Protein AF-J9DYT5-F1 (afdb_monomer_lite)

pLDDT: mean 78.93, std 18.74, range [38.25, 98.25]

Radius of gyration: 19.32 Å; chains: 1; bounding box: 55×23×38 Å

Organism: Wuchereria bancrofti (NCBI:txid6293)

Structure (mmCIF, N/CA/C/O backbone):
data_AF-J9DYT5-F1
#
_entry.id   AF-J9DYT5-F1
#
loop_
_atom_site.group_PDB
_atom_site.id
_atom_site.type_symbol
_atom_site.label_atom_id
_atom_site.label_alt_id
_atom_site.label_comp_id
_atom_site.label_asym_id
_atom_site.label_entity_id
_atom_site.label_seq_id
_atom_site.pdbx_PDB_ins_code
_atom_site.Cartn_x
_atom_site.Cartn_y
_atom_site.Cartn_z
_atom_site.occupancy
_atom_site.B_iso_or_equiv
_atom_site.auth_seq_id
_atom_site.auth_comp_id
_atom_site.auth_asym_id
_atom_site.auth_atom_id
_atom_site.pdbx_PDB_model_num
ATOM 1 N N . GLU A 1 1 ? -4.716 3.210 23.774 1.00 45.53 1 GLU A N 1
ATOM 2 C CA . GLU A 1 1 ? -4.832 1.947 23.016 1.00 45.53 1 GLU A CA 1
ATOM 3 C C . GLU A 1 1 ? -5.337 2.257 21.620 1.00 45.53 1 GLU A C 1
ATOM 5 O O . GLU A 1 1 ? -6.346 2.937 21.495 1.00 45.53 1 GLU A O 1
ATOM 10 N N . GLY A 1 2 ? -4.609 1.840 20.586 1.00 61.91 2 GLY A N 1
ATOM 11 C CA . GLY A 1 2 ? -5.014 2.079 19.199 1.00 61.91 2 GLY A CA 1
ATOM 12 C C . GLY A 1 2 ? -3.890 1.871 18.192 1.00 61.91 2 GLY A C 1
ATOM 13 O O . GLY A 1 2 ? -3.755 2.673 17.278 1.00 61.91 2 GLY A O 1
ATOM 14 N N . TYR A 1 3 ? -3.062 0.833 18.372 1.00 63.50 3 TYR A N 1
ATOM 15 C CA . TYR A 1 3 ? -1.960 0.517 17.449 1.00 63.50 3 TYR A CA 1
ATOM 16 C C . TYR A 1 3 ? -2.452 0.209 16.026 1.00 63.50 3 TYR A C 1
ATOM 18 O O . TYR A 1 3 ? -1.721 0.394 15.057 1.00 63.50 3 TYR A O 1
ATOM 26 N N . PHE A 1 4 ? -3.707 -0.224 15.895 1.00 74.69 4 PHE A N 1
ATOM 27 C CA . PHE A 1 4 ? -4.328 -0.574 14.628 1.00 74.69 4 PHE A CA 1
ATOM 28 C C . PHE A 1 4 ? -5.517 0.349 14.358 1.00 74.69 4 PHE A C 1
ATOM 30 O O . PHE A 1 4 ? -6.528 0.265 15.051 1.00 74.69 4 PHE A O 1
ATOM 37 N N . ASN A 1 5 ? -5.369 1.270 13.410 1.00 82.25 5 ASN A N 1
ATOM 38 C CA . ASN A 1 5 ? -6.399 2.210 12.981 1.00 82.25 5 ASN A CA 1
ATOM 39 C C . ASN A 1 5 ? -6.144 2.636 11.520 1.00 82.25 5 ASN A C 1
ATOM 41 O O . ASN A 1 5 ? -5.186 2.196 10.887 1.00 82.25 5 ASN A O 1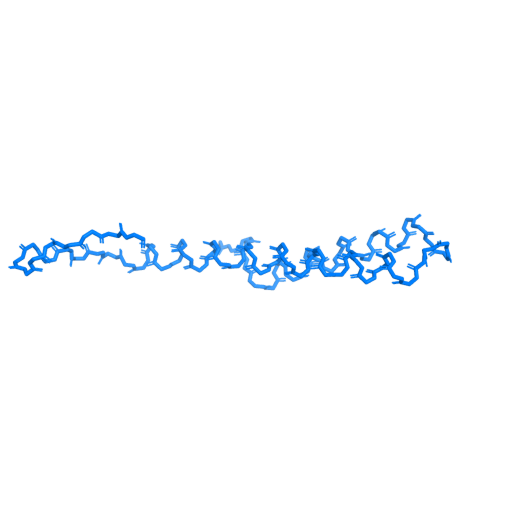
ATOM 45 N N . GLU A 1 6 ? -7.012 3.482 10.971 1.00 86.94 6 GLU A N 1
ATOM 46 C CA . GLU A 1 6 ? -6.946 3.913 9.570 1.00 86.94 6 GLU A CA 1
ATOM 47 C C . GLU A 1 6 ? -5.617 4.579 9.189 1.00 86.94 6 GLU A C 1
ATOM 49 O O . GLU A 1 6 ? -5.069 4.308 8.120 1.00 86.94 6 GLU A O 1
ATOM 54 N N . GLU A 1 7 ? -5.073 5.407 10.075 1.00 90.44 7 GLU A N 1
ATOM 55 C CA . GLU A 1 7 ? -3.787 6.070 9.879 1.00 90.44 7 GLU A CA 1
ATOM 56 C C . GLU A 1 7 ? -2.640 5.055 9.888 1.00 90.44 7 GLU A C 1
ATOM 58 O O . GLU A 1 7 ? -1.832 5.032 8.958 1.00 90.44 7 GLU A O 1
ATOM 63 N N . THR A 1 8 ? -2.590 4.166 10.885 1.00 92.00 8 THR A N 1
ATOM 64 C CA . THR A 1 8 ? -1.478 3.209 11.004 1.00 92.00 8 THR A CA 1
ATOM 65 C C . THR A 1 8 ? -1.477 2.171 9.886 1.00 92.00 8 THR A C 1
ATOM 67 O O . THR A 1 8 ? -0.408 1.823 9.386 1.00 92.00 8 THR A O 1
ATOM 70 N N . VAL A 1 9 ? -2.651 1.735 9.416 1.00 92.44 9 VAL A N 1
ATOM 71 C CA . VAL A 1 9 ? -2.763 0.829 8.260 1.00 92.44 9 VAL A CA 1
ATOM 72 C C . VAL A 1 9 ? -2.297 1.512 6.975 1.00 92.44 9 VAL A C 1
ATOM 74 O O . VAL A 1 9 ? -1.575 0.894 6.191 1.00 92.44 9 VAL A O 1
ATOM 77 N N . ARG A 1 10 ? -2.649 2.785 6.757 1.00 93.75 10 ARG A N 1
ATOM 78 C CA . ARG A 1 10 ? -2.161 3.549 5.596 1.00 93.75 10 ARG A CA 1
ATOM 79 C C . ARG A 1 10 ? -0.652 3.703 5.609 1.00 93.75 10 ARG A C 1
ATOM 81 O O . ARG A 1 10 ? -0.017 3.438 4.594 1.00 93.75 10 ARG A O 1
ATOM 88 N N . LEU A 1 11 ? -0.094 4.105 6.750 1.00 95.31 11 LEU A N 1
ATOM 89 C CA . LEU A 1 11 ? 1.348 4.274 6.910 1.00 95.31 11 LEU A CA 1
ATOM 90 C C . LEU A 1 11 ? 2.085 2.962 6.651 1.00 95.31 11 LEU A C 1
ATOM 92 O O . LEU A 1 11 ? 3.039 2.955 5.879 1.00 95.31 11 LEU A O 1
ATOM 96 N N . PHE A 1 12 ? 1.595 1.853 7.209 1.00 95.06 12 PHE A N 1
ATOM 97 C CA . PHE A 1 12 ? 2.138 0.523 6.945 1.00 95.06 12 PHE A CA 1
ATOM 98 C C . PHE A 1 12 ? 2.113 0.179 5.450 1.00 95.06 12 PHE A C 1
ATOM 100 O O . PHE A 1 12 ? 3.137 -0.209 4.890 1.00 95.06 12 PHE A O 1
ATOM 107 N N . CYS A 1 13 ? 0.967 0.357 4.783 1.00 96.81 13 CYS A N 1
ATOM 108 C CA . CYS A 1 13 ? 0.833 0.025 3.365 1.00 96.81 13 CYS A CA 1
ATOM 109 C C . CYS A 1 13 ? 1.793 0.845 2.494 1.00 96.81 13 CYS A C 1
ATOM 111 O O . CYS A 1 13 ? 2.473 0.281 1.638 1.00 96.81 13 CYS A O 1
ATOM 113 N N . SER A 1 14 ? 1.899 2.151 2.748 1.00 96.56 14 SER A N 1
ATOM 114 C CA . SER A 1 14 ? 2.834 3.029 2.040 1.00 96.56 14 SER A CA 1
ATOM 115 C C . SER A 1 14 ? 4.291 2.655 2.309 1.00 96.56 14 SER A C 1
ATOM 117 O O . SER A 1 14 ? 5.083 2.595 1.375 1.00 96.56 14 SER A O 1
ATOM 119 N N . GLN A 1 15 ? 4.652 2.357 3.562 1.00 97.38 15 GLN A N 1
ATOM 120 C CA . GLN A 1 15 ? 6.016 1.968 3.928 1.00 97.38 15 GLN A CA 1
ATOM 121 C C . GLN A 1 15 ? 6.469 0.699 3.211 1.00 97.38 15 GLN A C 1
ATOM 123 O O . GLN A 1 15 ? 7.613 0.642 2.769 1.00 97.38 15 GLN A O 1
ATOM 128 N N . VAL A 1 16 ? 5.591 -0.297 3.060 1.00 97.19 16 VAL A N 1
ATOM 129 C CA . VAL A 1 16 ? 5.916 -1.518 2.309 1.00 97.19 16 VAL A CA 1
ATOM 130 C C . VAL A 1 16 ? 6.214 -1.191 0.846 1.00 97.19 16 VAL A C 1
ATOM 132 O O . VAL A 1 16 ? 7.255 -1.608 0.346 1.00 97.19 16 VAL A O 1
ATOM 135 N N . VAL A 1 17 ? 5.361 -0.402 0.179 1.00 96.75 17 VAL A N 1
ATOM 136 C CA . VAL A 1 17 ? 5.584 -0.005 -1.225 1.00 96.75 17 VAL A CA 1
ATOM 137 C C . VAL A 1 17 ? 6.880 0.795 -1.373 1.00 96.75 17 VAL A C 1
ATOM 139 O O . VAL A 1 17 ? 7.694 0.473 -2.234 1.00 96.75 17 VAL A O 1
ATOM 142 N N . CYS A 1 18 ? 7.115 1.787 -0.509 1.00 95.44 18 CYS A N 1
ATOM 143 C CA . CYS A 1 18 ? 8.354 2.570 -0.508 1.00 95.44 18 CYS A CA 1
ATOM 144 C C . CYS A 1 18 ? 9.586 1.687 -0.287 1.00 95.44 18 CYS A C 1
ATOM 146 O O . CYS A 1 18 ? 10.562 1.820 -1.007 1.00 95.44 18 CYS A O 1
ATOM 148 N N . THR A 1 19 ? 9.524 0.739 0.649 1.00 96.25 19 THR A N 1
ATOM 149 C CA . THR A 1 19 ? 10.646 -0.169 0.926 1.00 96.25 19 THR A CA 1
ATOM 150 C C . THR A 1 19 ? 10.952 -1.053 -0.280 1.00 96.25 19 THR A C 1
ATOM 152 O O . THR A 1 19 ? 12.114 -1.257 -0.615 1.00 96.25 19 THR A O 1
ATOM 155 N N . VAL A 1 20 ? 9.923 -1.567 -0.960 1.00 94.06 20 VAL A N 1
ATOM 156 C CA . VAL A 1 20 ? 10.102 -2.335 -2.200 1.00 94.06 20 VAL A CA 1
ATOM 157 C C . VAL A 1 20 ? 10.734 -1.464 -3.288 1.00 94.06 20 VAL A C 1
ATOM 159 O O . VAL A 1 20 ? 11.660 -1.918 -3.958 1.00 94.06 20 VAL A O 1
ATOM 162 N N . ALA A 1 21 ? 10.286 -0.215 -3.431 1.00 92.19 21 ALA A N 1
ATOM 163 C CA . ALA A 1 21 ? 10.873 0.739 -4.366 1.00 92.19 21 ALA A CA 1
ATOM 164 C C . ALA A 1 21 ? 12.348 1.027 -4.055 1.00 92.19 21 ALA A C 1
ATOM 166 O O . ALA A 1 21 ? 13.182 0.963 -4.952 1.00 92.19 21 ALA A O 1
ATOM 167 N N . ASP A 1 22 ? 12.682 1.271 -2.789 1.00 93.69 22 ASP A N 1
ATOM 168 C CA . ASP A 1 22 ? 14.049 1.559 -2.349 1.00 93.69 22 ASP A CA 1
ATOM 169 C C . ASP A 1 22 ? 14.980 0.350 -2.538 1.00 93.69 22 ASP A C 1
ATOM 171 O O . ASP A 1 22 ? 16.143 0.512 -2.907 1.00 93.69 22 ASP A O 1
ATOM 175 N N . LEU A 1 23 ? 14.475 -0.870 -2.317 1.00 93.31 23 LEU A N 1
ATOM 176 C CA . LEU A 1 23 ? 15.238 -2.112 -2.483 1.00 93.31 23 LEU A CA 1
ATOM 177 C C . LEU A 1 23 ? 15.516 -2.450 -3.949 1.00 93.31 23 LEU A C 1
ATOM 179 O O . LEU A 1 23 ? 16.587 -2.969 -4.261 1.00 93.31 23 LEU A O 1
ATOM 183 N N . LEU A 1 24 ? 14.546 -2.204 -4.830 1.00 88.44 24 LEU A N 1
ATOM 184 C CA . LEU A 1 24 ? 14.663 -2.495 -6.261 1.00 88.44 24 LEU A CA 1
ATOM 185 C C . LEU A 1 24 ? 15.290 -1.330 -7.044 1.00 88.44 24 LEU A C 1
ATOM 187 O O . LEU A 1 24 ? 15.781 -1.526 -8.154 1.00 88.44 24 LEU A O 1
ATOM 191 N N . GLY A 1 25 ? 15.318 -0.132 -6.458 1.00 82.25 25 GLY A N 1
ATOM 192 C CA . GLY A 1 25 ? 15.961 1.048 -7.021 1.00 82.25 25 GLY A CA 1
ATOM 193 C C . GLY A 1 25 ? 15.403 1.434 -8.394 1.00 82.25 25 GLY A C 1
ATOM 194 O O . GLY A 1 25 ? 14.197 1.436 -8.624 1.00 82.25 25 GLY A O 1
ATOM 195 N N . VAL A 1 26 ? 16.301 1.782 -9.319 1.00 76.19 26 VAL A N 1
ATOM 196 C CA . VAL A 1 26 ? 15.968 2.207 -10.694 1.00 76.19 26 VAL A CA 1
ATOM 197 C C . VAL A 1 26 ? 15.538 1.064 -11.619 1.00 76.19 26 VAL A C 1
ATOM 199 O O . VAL A 1 26 ? 15.063 1.336 -12.719 1.00 76.19 26 VAL A O 1
ATOM 202 N N . ASP A 1 27 ? 15.662 -0.190 -11.184 1.00 82.69 27 ASP A N 1
ATOM 203 C CA . ASP A 1 27 ? 15.411 -1.365 -12.027 1.00 82.69 27 ASP A CA 1
ATOM 204 C C . ASP A 1 27 ? 13.958 -1.855 -11.969 1.00 82.69 27 ASP A C 1
ATOM 206 O O . ASP A 1 27 ? 13.597 -2.836 -12.625 1.00 82.69 27 ASP A O 1
ATOM 210 N N . ILE A 1 28 ? 13.100 -1.195 -11.186 1.00 86.31 28 ILE A N 1
ATOM 211 C CA . ILE A 1 28 ? 11.701 -1.592 -11.092 1.00 86.31 28 ILE A CA 1
ATOM 212 C C . ILE A 1 28 ? 10.906 -1.113 -12.309 1.00 86.31 28 ILE A C 1
ATOM 214 O O . ILE A 1 28 ? 10.757 0.079 -12.577 1.00 86.31 28 ILE A O 1
ATOM 218 N N . ASP A 1 29 ? 10.351 -2.078 -13.035 1.00 92.81 29 ASP A N 1
ATOM 219 C CA . ASP A 1 29 ? 9.377 -1.822 -14.086 1.00 92.81 29 ASP A CA 1
ATOM 220 C C . ASP A 1 29 ? 8.145 -1.092 -13.507 1.00 92.81 29 ASP A C 1
ATOM 222 O O . ASP A 1 29 ? 7.597 -1.539 -12.490 1.00 92.81 29 ASP A O 1
ATOM 226 N N . PRO A 1 30 ? 7.660 -0.002 -14.131 1.00 91.94 30 PRO A N 1
ATOM 227 C CA . PRO A 1 30 ? 6.487 0.719 -13.648 1.00 91.94 30 PRO A CA 1
ATOM 228 C C . PRO A 1 30 ? 5.255 -0.166 -13.423 1.00 91.94 30 PRO A C 1
ATOM 230 O O . PRO A 1 30 ? 4.537 0.042 -12.448 1.00 91.94 30 PRO A O 1
ATOM 233 N N . ALA A 1 31 ? 5.020 -1.187 -14.258 1.00 94.44 31 ALA A N 1
ATOM 234 C CA . ALA A 1 31 ? 3.878 -2.083 -14.060 1.00 94.44 31 ALA A CA 1
ATOM 235 C C . ALA A 1 31 ? 4.049 -2.979 -12.822 1.00 94.44 31 ALA A C 1
ATOM 237 O O . ALA A 1 31 ? 3.075 -3.267 -12.126 1.00 94.44 31 ALA A O 1
ATOM 238 N N . CYS A 1 32 ? 5.285 -3.370 -12.501 1.00 93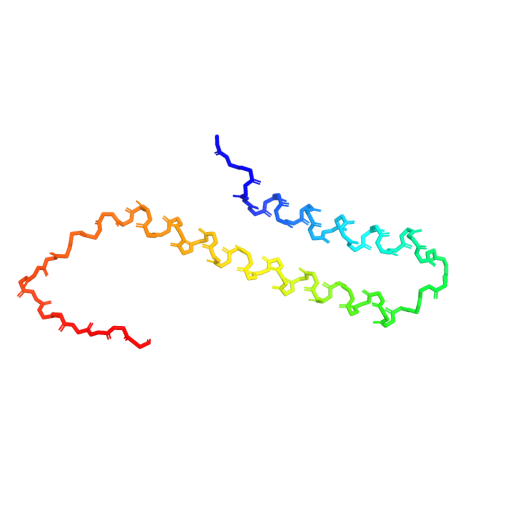.75 32 CYS A N 1
ATOM 239 C CA . CYS A 1 32 ? 5.599 -4.043 -11.242 1.00 93.75 32 CYS A CA 1
ATOM 240 C C . CYS A 1 32 ? 5.300 -3.133 -10.039 1.00 93.75 32 CYS A C 1
ATOM 242 O O . CYS A 1 32 ? 4.687 -3.583 -9.070 1.00 93.75 32 CYS A O 1
ATOM 244 N N . MET A 1 33 ? 5.663 -1.847 -10.111 1.00 94.94 33 MET A N 1
ATOM 245 C CA . MET A 1 33 ? 5.365 -0.887 -9.041 1.00 94.94 33 MET A CA 1
ATOM 246 C C . MET A 1 33 ? 3.857 -0.711 -8.824 1.00 94.94 33 MET A C 1
ATOM 248 O O . MET A 1 33 ? 3.386 -0.776 -7.688 1.00 94.94 33 MET A O 1
ATOM 252 N N . GLU A 1 34 ? 3.087 -0.553 -9.901 1.00 96.00 34 GLU A N 1
ATOM 253 C CA . GLU A 1 34 ? 1.624 -0.461 -9.814 1.00 96.00 34 GLU A CA 1
ATOM 254 C C . GLU A 1 34 ? 1.007 -1.734 -9.218 1.00 96.00 34 GLU A C 1
ATOM 256 O O . GLU A 1 34 ? 0.114 -1.651 -8.375 1.00 96.00 34 GLU A O 1
ATOM 261 N N . ALA A 1 35 ? 1.537 -2.917 -9.550 1.00 96.62 35 ALA A N 1
ATOM 262 C CA . ALA A 1 35 ? 1.079 -4.168 -8.948 1.00 96.62 35 ALA A CA 1
ATOM 263 C C . ALA A 1 35 ? 1.305 -4.208 -7.422 1.00 96.62 35 ALA A C 1
ATOM 265 O O . ALA A 1 35 ? 0.435 -4.671 -6.679 1.00 96.62 35 ALA A O 1
ATOM 266 N N . TRP A 1 36 ? 2.435 -3.686 -6.932 1.00 96.81 36 TRP A N 1
ATOM 267 C CA . TRP A 1 36 ? 2.688 -3.548 -5.492 1.00 96.81 36 TRP A CA 1
ATOM 268 C C . TRP A 1 36 ? 1.738 -2.553 -4.829 1.00 96.81 36 TRP A C 1
ATOM 270 O O . TRP A 1 36 ? 1.217 -2.831 -3.744 1.00 96.81 36 TRP A O 1
ATOM 280 N N . ILE A 1 37 ? 1.482 -1.421 -5.485 1.00 97.06 37 ILE A N 1
ATOM 281 C CA . ILE A 1 37 ? 0.527 -0.416 -5.012 1.00 97.06 37 ILE A CA 1
ATOM 282 C C . ILE A 1 37 ? -0.870 -1.034 -4.885 1.00 97.06 37 ILE A C 1
ATOM 284 O O . ILE A 1 37 ? -1.498 -0.912 -3.830 1.00 97.06 37 ILE A O 1
ATOM 288 N N . ASP A 1 38 ? -1.349 -1.729 -5.913 1.00 98.25 38 ASP A N 1
ATOM 289 C CA . ASP A 1 38 ? -2.685 -2.327 -5.917 1.00 98.25 38 ASP A CA 1
ATOM 290 C C . ASP A 1 38 ? -2.820 -3.465 -4.905 1.00 98.25 38 ASP A C 1
ATOM 292 O O . ASP A 1 38 ? -3.827 -3.548 -4.191 1.00 98.25 38 ASP A O 1
ATOM 296 N N . MET A 1 39 ? -1.784 -4.292 -4.754 1.00 98.06 39 MET A N 1
ATOM 297 C CA . MET A 1 39 ? -1.764 -5.324 -3.721 1.00 98.06 39 MET A CA 1
ATOM 298 C C . MET A 1 39 ? -1.845 -4.710 -2.317 1.00 98.06 39 MET A C 1
ATOM 300 O O . MET A 1 39 ? -2.655 -5.150 -1.495 1.00 98.06 39 MET A O 1
ATOM 304 N N . MET A 1 40 ? -1.059 -3.667 -2.038 1.00 97.88 40 MET A N 1
ATOM 305 C CA . MET A 1 40 ? -1.080 -3.017 -0.726 1.00 97.88 40 MET A CA 1
ATOM 306 C C . MET A 1 40 ? -2.370 -2.231 -0.478 1.00 97.88 40 MET A C 1
ATOM 308 O O . MET A 1 40 ? -2.857 -2.223 0.654 1.00 97.88 40 MET A O 1
ATOM 312 N N . ARG A 1 41 ? -2.991 -1.654 -1.515 1.00 96.56 41 ARG A N 1
ATOM 313 C CA . ARG A 1 41 ? -4.349 -1.087 -1.422 1.00 96.56 41 ARG A CA 1
ATOM 314 C C . ARG A 1 41 ? -5.363 -2.150 -1.014 1.00 96.56 41 ARG A C 1
ATOM 316 O O . ARG A 1 41 ? -6.123 -1.928 -0.073 1.00 96.56 41 ARG A O 1
ATOM 323 N N . PHE A 1 42 ? -5.352 -3.308 -1.675 1.00 96.62 42 PHE A N 1
ATOM 324 C CA . PHE A 1 42 ? -6.264 -4.405 -1.352 1.00 96.62 42 PHE A CA 1
ATOM 325 C C . PHE A 1 42 ? -6.084 -4.893 0.092 1.00 96.62 42 PHE A C 1
ATOM 327 O O . PHE A 1 42 ? -7.063 -5.004 0.835 1.00 96.62 42 PHE A O 1
ATOM 334 N N . ILE A 1 43 ? -4.838 -5.133 0.514 1.00 95.50 43 ILE A N 1
ATOM 335 C CA . ILE A 1 43 ? -4.520 -5.554 1.886 1.00 95.50 43 ILE A CA 1
ATOM 336 C C . ILE A 1 43 ? -4.995 -4.499 2.893 1.00 95.50 43 ILE A C 1
ATOM 338 O O . ILE A 1 43 ? -5.687 -4.841 3.853 1.00 95.50 43 ILE A O 1
ATOM 342 N N . GLY A 1 44 ? -4.693 -3.220 2.652 1.00 94.25 44 GLY A N 1
ATOM 343 C CA . GLY A 1 44 ? -5.119 -2.115 3.509 1.00 94.25 44 GLY A CA 1
ATOM 344 C C . GLY A 1 44 ? -6.638 -2.050 3.682 1.00 94.25 44 GLY A C 1
ATOM 345 O O . GLY A 1 44 ? -7.121 -1.971 4.812 1.00 94.25 44 GLY A O 1
ATOM 346 N N . CYS A 1 45 ? -7.403 -2.169 2.592 1.00 92.31 45 CYS A N 1
ATOM 347 C CA . CYS A 1 45 ? -8.867 -2.223 2.649 1.00 92.31 45 CYS A CA 1
ATOM 348 C C . CYS A 1 45 ? -9.365 -3.385 3.522 1.00 92.31 45 CYS A C 1
ATOM 350 O O . CYS A 1 45 ? -10.183 -3.177 4.417 1.00 92.31 45 CYS A O 1
ATOM 352 N N . ARG A 1 46 ? -8.826 -4.595 3.327 1.00 92.00 46 ARG A N 1
ATOM 353 C CA . ARG A 1 46 ? -9.243 -5.780 4.095 1.00 92.00 46 ARG A CA 1
ATOM 354 C C . ARG A 1 46 ? -8.934 -5.679 5.585 1.00 92.00 46 ARG A C 1
ATOM 356 O O . ARG A 1 46 ? -9.741 -6.103 6.412 1.00 92.00 46 ARG A O 1
ATOM 363 N N . LEU A 1 47 ? -7.787 -5.108 5.935 1.00 89.44 47 LEU A N 1
ATOM 364 C CA . LEU A 1 47 ? -7.410 -4.879 7.328 1.00 89.44 47 LEU A CA 1
ATOM 365 C C . LEU A 1 47 ? -8.374 -3.903 8.023 1.00 89.44 47 LEU A C 1
ATOM 367 O O . LEU A 1 47 ? -8.750 -4.118 9.179 1.00 89.44 47 LEU A O 1
ATOM 371 N N . LEU A 1 48 ? -8.821 -2.865 7.312 1.00 87.69 48 LEU A N 1
ATOM 372 C CA . LEU A 1 48 ? -9.784 -1.892 7.834 1.00 87.69 48 LEU A CA 1
ATOM 373 C C . LEU A 1 48 ? -11.202 -2.454 7.950 1.00 87.69 48 LEU A C 1
ATOM 375 O O . LEU A 1 48 ? -11.895 -2.132 8.918 1.00 87.69 48 LEU A O 1
ATOM 379 N N . ASP A 1 49 ? -11.621 -3.328 7.034 1.00 84.25 49 ASP A N 1
ATOM 380 C CA . ASP A 1 49 ? -12.896 -4.049 7.145 1.00 84.25 49 ASP A CA 1
ATOM 381 C C . ASP A 1 49 ? -12.949 -4.875 8.439 1.00 84.25 49 ASP A C 1
ATOM 383 O O . ASP A 1 49 ? -13.904 -4.773 9.214 1.00 84.25 49 ASP A O 1
ATOM 387 N N . GLY A 1 50 ? -11.888 -5.644 8.716 1.00 75.44 50 GLY A N 1
ATOM 388 C CA . GLY A 1 50 ? -11.769 -6.432 9.946 1.00 75.44 50 GLY A CA 1
ATOM 389 C C . GLY A 1 50 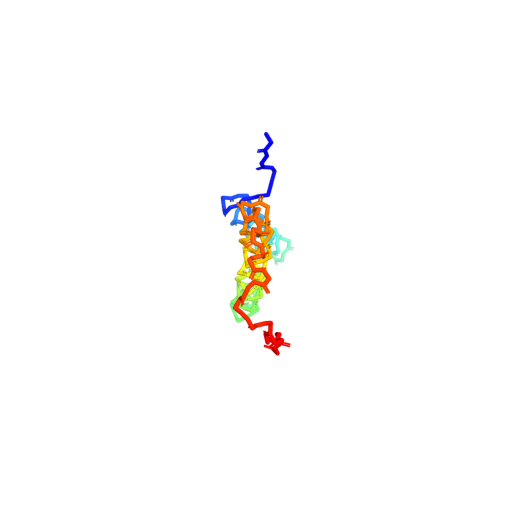? -11.793 -5.561 11.205 1.00 75.44 50 GLY A C 1
ATOM 390 O O . GLY A 1 50 ? -12.488 -5.877 12.173 1.00 75.44 50 GLY A O 1
ATOM 391 N N . PHE A 1 51 ? -11.104 -4.417 11.175 1.00 73.88 51 PHE A N 1
ATOM 392 C CA . PHE A 1 51 ? -11.125 -3.454 12.276 1.00 73.88 51 PHE A CA 1
ATOM 393 C C . PHE A 1 51 ? -12.528 -2.877 12.521 1.00 73.88 51 PHE A C 1
ATOM 395 O O . PHE A 1 51 ? -12.991 -2.816 13.664 1.00 73.88 51 PHE A O 1
ATOM 402 N N . ASN A 1 52 ? -13.238 -2.496 11.456 1.00 72.25 52 ASN A N 1
ATOM 403 C CA . ASN A 1 52 ? -14.606 -1.997 11.553 1.00 72.25 52 ASN A CA 1
ATOM 404 C C . ASN A 1 52 ? -15.557 -3.061 12.103 1.00 72.25 52 ASN A C 1
ATOM 406 O O . ASN A 1 52 ? -16.342 -2.745 12.998 1.00 72.25 52 ASN A O 1
ATOM 410 N N . TYR A 1 53 ? -15.450 -4.310 11.644 1.00 69.50 53 TYR A N 1
ATOM 411 C CA . TYR A 1 53 ? -16.239 -5.426 12.168 1.00 69.50 53 TYR A CA 1
ATOM 412 C C . TYR A 1 53 ? -16.024 -5.623 13.674 1.00 69.50 53 TYR A C 1
ATOM 414 O O . TYR A 1 53 ? -16.996 -5.657 14.433 1.00 69.50 53 TYR A O 1
ATOM 422 N N . ILE A 1 54 ? -14.768 -5.669 14.133 1.00 68.94 54 ILE A N 1
ATOM 423 C CA . ILE A 1 54 ? -14.449 -5.824 15.561 1.00 68.94 54 ILE A CA 1
ATOM 424 C C . ILE A 1 54 ? -15.033 -4.657 16.361 1.00 68.94 54 ILE A C 1
ATOM 426 O O . ILE A 1 54 ? -15.713 -4.885 17.362 1.00 68.94 54 ILE A O 1
ATOM 430 N N . ARG A 1 55 ? -14.853 -3.418 15.891 1.00 68.81 55 ARG A N 1
ATOM 431 C CA . ARG A 1 55 ? -15.394 -2.214 16.539 1.00 68.81 55 ARG A CA 1
ATOM 432 C C . ARG A 1 55 ? -16.926 -2.204 16.594 1.00 68.81 55 ARG A C 1
ATOM 434 O O . ARG A 1 55 ? -17.500 -1.750 17.581 1.00 68.81 55 ARG A O 1
ATOM 441 N N . LEU A 1 56 ? -17.602 -2.693 15.558 1.00 65.06 56 LEU A N 1
ATOM 442 C CA . LEU A 1 56 ? -19.059 -2.857 15.540 1.00 65.06 56 LEU A CA 1
ATOM 443 C C . LEU A 1 56 ? -19.511 -3.945 16.521 1.00 65.06 56 LEU A C 1
ATOM 445 O O . LEU A 1 56 ? -20.484 -3.741 17.245 1.00 65.06 56 LEU A O 1
ATOM 449 N N . SER A 1 57 ? -18.795 -5.069 16.576 1.00 63.88 57 SER A N 1
ATOM 450 C CA . SER A 1 57 ? -19.102 -6.177 17.486 1.00 63.88 57 SER A CA 1
ATOM 451 C C . SER A 1 57 ? -18.867 -5.825 18.960 1.00 63.88 57 SER A C 1
ATOM 453 O O . SER A 1 57 ? -19.644 -6.243 19.810 1.00 63.88 57 SER A O 1
ATOM 455 N N . SER A 1 58 ? -17.861 -4.999 19.271 1.00 62.78 58 SER A N 1
ATOM 456 C CA . SER A 1 58 ? -17.572 -4.557 20.639 1.00 62.78 58 SER A CA 1
ATOM 457 C C . SER A 1 58 ? -18.511 -3.450 21.127 1.00 62.78 58 SER A C 1
ATOM 459 O O . SER A 1 58 ? -18.848 -3.418 22.310 1.00 62.78 58 SER A O 1
ATOM 461 N N . ASN A 1 59 ? -18.981 -2.570 20.232 1.00 59.47 59 ASN A N 1
ATOM 462 C CA . ASN A 1 59 ? -19.956 -1.525 20.573 1.00 59.47 59 ASN A CA 1
ATOM 463 C C . ASN A 1 59 ? -21.401 -2.040 20.607 1.00 59.47 59 ASN A C 1
ATOM 465 O O . ASN A 1 59 ? -22.231 -1.504 21.344 1.00 59.47 59 ASN A O 1
ATOM 469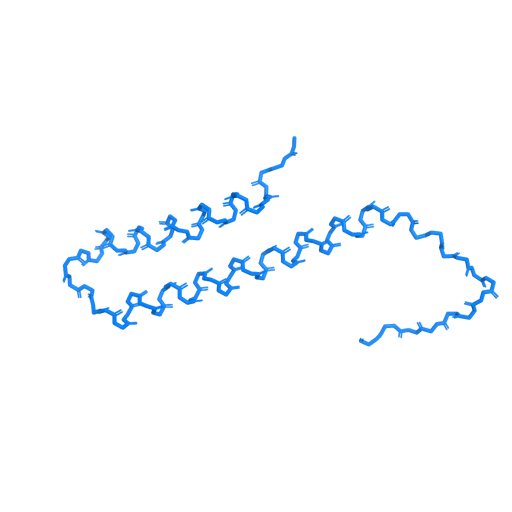 N N . LYS A 1 60 ? -21.721 -3.106 19.866 1.00 54.34 60 LYS A N 1
ATOM 470 C CA . LYS A 1 60 ? -22.970 -3.840 20.064 1.00 54.34 60 LYS A CA 1
ATOM 471 C C . LYS A 1 60 ? -22.815 -4.788 21.256 1.00 54.34 60 LYS A C 1
ATOM 473 O O . LYS A 1 60 ? -22.589 -5.983 21.093 1.00 54.34 60 LYS A O 1
ATOM 478 N N . LYS A 1 61 ? -23.140 -4.293 22.458 1.00 49.06 61 LYS A N 1
ATOM 479 C CA . LYS A 1 61 ? -23.979 -5.092 23.368 1.00 49.06 61 LYS A CA 1
ATOM 480 C C . LYS A 1 61 ? -25.250 -5.401 22.575 1.00 49.06 61 LYS A C 1
ATOM 482 O O . LYS A 1 61 ? -26.190 -4.614 22.567 1.00 49.06 61 LYS A O 1
ATOM 487 N N . LEU A 1 62 ? -25.229 -6.485 21.804 1.00 52.47 62 LEU A N 1
ATOM 488 C CA . LEU A 1 62 ? -26.409 -7.056 21.180 1.00 52.47 62 LEU A CA 1
ATOM 489 C C . LEU A 1 62 ? -27.341 -7.426 22.337 1.00 52.47 62 LEU A C 1
ATOM 491 O O . LEU A 1 62 ? -27.243 -8.507 22.909 1.00 52.47 62 LEU A O 1
ATOM 495 N N . SER A 1 63 ? -28.227 -6.508 22.720 1.00 50.16 63 SER A N 1
ATOM 496 C CA . SER A 1 63 ? -29.481 -6.879 23.353 1.00 50.16 63 SER A CA 1
ATOM 497 C C . SER A 1 63 ? -30.243 -7.654 22.286 1.00 50.16 63 SER A C 1
ATOM 499 O O . SER A 1 63 ? -30.989 -7.078 21.495 1.00 50.16 63 SER A O 1
ATOM 501 N N . ILE A 1 64 ? -29.954 -8.951 22.189 1.00 52.78 64 ILE A N 1
ATOM 502 C CA . ILE A 1 64 ? -30.774 -9.886 21.435 1.00 52.78 64 ILE A CA 1
ATOM 503 C C . ILE A 1 64 ? -32.097 -9.901 22.191 1.00 52.78 64 ILE A C 1
ATOM 505 O O . ILE A 1 64 ? -32.230 -10.564 23.217 1.00 52.78 64 ILE A O 1
ATOM 509 N N . ASN A 1 65 ? -33.042 -9.076 21.748 1.00 48.28 65 ASN A N 1
ATOM 510 C CA . ASN A 1 65 ? -34.414 -9.216 22.179 1.00 48.28 65 ASN A CA 1
ATOM 511 C C . ASN A 1 65 ? -34.927 -10.506 21.536 1.00 48.28 65 ASN A C 1
ATOM 513 O O . ASN A 1 65 ? -35.209 -10.549 20.344 1.00 48.28 65 ASN A O 1
ATOM 517 N N . THR A 1 66 ? -34.985 -11.571 22.327 1.00 55.72 66 THR A N 1
ATOM 518 C CA . THR A 1 66 ? -35.509 -12.884 21.940 1.00 55.72 66 THR A CA 1
ATOM 519 C C . THR A 1 66 ? -37.018 -12.881 21.669 1.00 55.72 66 THR A C 1
ATOM 521 O O . THR A 1 66 ? -37.558 -13.939 21.355 1.00 55.72 66 THR A O 1
ATOM 524 N N . ALA A 1 67 ? -37.706 -11.738 21.785 1.00 55.72 67 ALA A N 1
ATOM 525 C CA . ALA A 1 67 ? -39.147 -11.649 21.561 1.00 55.72 67 ALA A CA 1
ATOM 526 C C . ALA A 1 67 ? -39.552 -11.663 20.080 1.00 55.72 67 ALA A C 1
ATOM 528 O O . ALA A 1 67 ? -40.625 -12.170 19.781 1.00 55.72 67 ALA A O 1
ATOM 529 N N . ASP A 1 68 ? -38.708 -11.190 19.160 1.00 53.62 68 ASP A N 1
ATOM 530 C CA . ASP A 1 68 ? -39.083 -11.087 17.746 1.00 53.62 68 ASP A CA 1
ATOM 531 C C . ASP A 1 68 ? -38.090 -11.850 16.863 1.00 53.62 68 ASP A C 1
ATOM 533 O O . ASP A 1 68 ? -37.076 -11.331 16.408 1.00 53.62 68 ASP A O 1
ATOM 537 N N . HIS A 1 69 ? -38.405 -13.132 16.678 1.00 47.28 69 HIS A N 1
ATOM 538 C CA . HIS A 1 69 ? -37.979 -14.015 15.589 1.00 4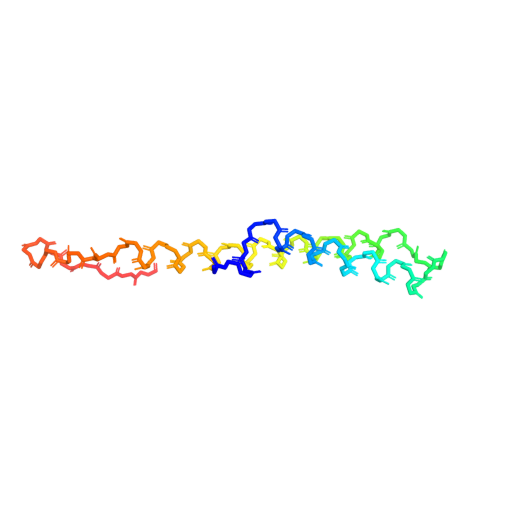7.28 69 HIS A CA 1
ATOM 539 C C . HIS A 1 69 ? -36.505 -13.941 15.144 1.00 47.28 69 HIS A C 1
ATOM 541 O O . HIS A 1 69 ? -36.109 -13.204 14.244 1.00 47.28 69 HIS A O 1
ATOM 547 N N . ILE A 1 70 ? -35.711 -14.845 15.720 1.00 51.31 70 ILE A N 1
ATOM 548 C CA . ILE A 1 70 ? -34.366 -15.215 15.268 1.00 51.31 70 ILE A CA 1
ATOM 549 C C . ILE A 1 70 ? -34.436 -15.738 13.827 1.00 51.31 70 ILE A C 1
ATOM 551 O O . ILE A 1 70 ? -35.029 -16.791 13.600 1.00 51.31 70 ILE A O 1
ATOM 555 N N . PHE A 1 71 ? -33.758 -15.078 12.884 1.00 48.88 71 PHE A N 1
ATOM 556 C CA . PHE A 1 71 ? -33.363 -15.704 11.621 1.00 48.88 71 PHE A CA 1
ATOM 557 C C . PHE A 1 71 ? -31.912 -15.382 11.248 1.00 48.88 71 PHE A C 1
ATOM 559 O O . PHE A 1 71 ? -31.390 -14.301 11.516 1.00 48.88 71 PHE A O 1
ATOM 566 N N . TYR A 1 72 ? -31.270 -16.419 10.715 1.00 46.16 72 TYR A N 1
ATOM 5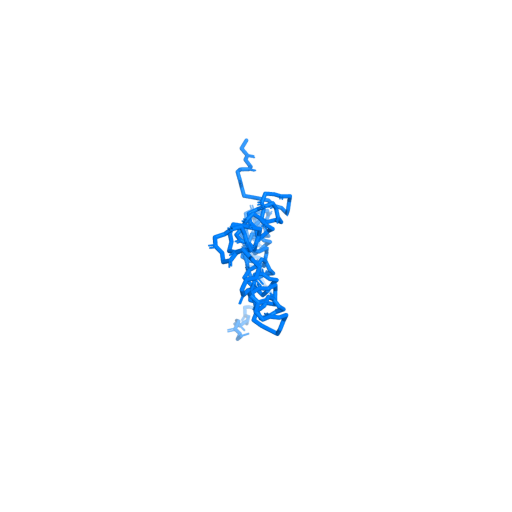67 C CA . TYR A 1 72 ? -29.836 -16.669 10.655 1.00 46.16 72 TYR A CA 1
ATOM 568 C C . TYR A 1 72 ? -29.097 -15.858 9.584 1.00 46.16 72 TYR A C 1
ATOM 570 O O . TYR A 1 72 ? -29.644 -15.516 8.540 1.00 46.16 72 TYR A O 1
ATOM 578 N N . VAL A 1 73 ? -27.815 -15.625 9.870 1.00 38.25 73 VAL A N 1
ATOM 579 C CA . VAL A 1 73 ? -26.790 -15.089 8.967 1.00 38.25 73 VAL A CA 1
ATOM 580 C C . VAL A 1 73 ? -26.524 -16.076 7.823 1.00 38.25 73 VAL A C 1
ATOM 582 O O . VAL A 1 73 ? -26.290 -17.258 8.085 1.00 38.25 73 VAL A O 1
ATOM 585 N N . LEU A 1 74 ? -26.508 -15.566 6.588 1.00 40.44 74 LEU A N 1
ATOM 586 C CA . LEU A 1 74 ? -25.728 -16.096 5.465 1.00 40.44 74 LEU A CA 1
ATOM 587 C C . LEU A 1 74 ? -24.713 -15.031 5.049 1.00 40.44 74 LEU A C 1
ATOM 589 O O . LEU A 1 74 ? -25.120 -13.847 4.987 1.00 40.44 74 LEU A O 1
#

Sequence (74 aa):
EGYFNEETVRLFCSQVVCTVADLLGVDIDPACMEAWIDMMRFIGCRLLDGFNYIRLSSNKKLSINTADHIFYVL

Secondary structure (DSSP, 8-state):
--SSSHHHHHHHHHHHHHHHHHHHGGG--HHHHHHHHHHHHHHHHHHHHHHHHHHHHHH------TTS------

Foldseek 3Di:
DPCDDLVNLVVVLVVVLVVVCVVCDPVDDPVNSVVSNVVSVVVSVVSNVVVVVVVVVVVPPPPVPVPDDDDDDD

InterPro domains:
  IPR012292 Globin/Protoglobin [G3DSA:1.10.490.10] (3-52)